Protein AF-A0A434VIY5-F1 (afdb_monomer_lite)

Radius of gyration: 30.58 Å; chains: 1; bounding box: 56×33×80 Å

Foldseek 3Di:
DQPLVVLVVLLVVLVVLLVVLVPDPDHDPVSVVVNVVSVVSNVVSVVVSVVSVVVVVVVVVVVVVVVVVVVVVVLLVLLCPADVVQLVCCVPPVHDDDDSNVVNQVVVCVVPVDDGGDRDPSSVVVVVVVVPD

pLDDT: mean 88.21, std 10.59, range [43.69, 97.0]

Sequence (133 aa):
MLESVKIQRRQSEIRQSLAELVGKEKPTAEETRAMEGMDAEYRSNEVRYRASLIAEDAERREAGADLETRSDREYAELVDKFELRQVALYLDEGAKIEGPTAEVIAEMRSKNGYRGVPIPYAALALEQRAGET

Secondary structure (DSSP, 8-state):
--HHHHHHHHHHHHHHHHHHHHT-SS--HHHHHHHHHHHHHHHHHHHHHHHHHHHHHHHHHHHHHHHHHHHHHHHHHHHHT--HHHHHHHHHH-PPP-HHHHHHHHHHHHHH--SS----HHHHHHHHHHT--

Structure (mmCIF, N/CA/C/O backbone):
data_AF-A0A434VIY5-F1
#
_entry.id   AF-A0A434VIY5-F1
#
loop_
_atom_site.group_PDB
_atom_site.id
_atom_site.type_symbol
_atom_site.label_atom_id
_atom_site.label_alt_id
_atom_site.label_comp_id
_atom_site.label_asym_id
_atom_site.label_entity_id
_atom_site.label_seq_id
_atom_site.pdbx_PDB_ins_code
_atom_site.Cartn_x
_atom_site.Cartn_y
_atom_site.Cartn_z
_atom_site.occupancy
_atom_site.B_iso_or_equiv
_atom_site.auth_seq_id
_atom_site.auth_comp_id
_atom_site.auth_asym_id
_atom_site.auth_atom_id
_atom_site.pdbx_PDB_model_num
ATOM 1 N N . MET A 1 1 ? 2.583 2.707 11.788 1.00 73.06 1 MET A N 1
ATOM 2 C CA . MET A 1 1 ? 1.399 1.835 11.969 1.00 73.06 1 MET A CA 1
ATOM 3 C C . MET A 1 1 ? 0.208 2.571 11.382 1.00 73.06 1 MET A C 1
ATOM 5 O O . MET A 1 1 ? 0.041 3.727 11.761 1.00 73.06 1 MET A O 1
ATOM 9 N N . LEU A 1 2 ? -0.529 1.946 10.455 1.00 91.00 2 LEU A N 1
ATOM 10 C CA . LEU A 1 2 ? -1.715 2.523 9.800 1.00 91.00 2 LEU A CA 1
ATOM 11 C C . LEU A 1 2 ? -2.769 2.941 10.833 1.00 91.00 2 LEU A C 1
ATOM 13 O O . LEU A 1 2 ? -2.858 2.338 11.908 1.00 91.00 2 LEU A O 1
ATOM 17 N N . GLU A 1 3 ? -3.545 3.974 10.527 1.00 93.31 3 GLU A N 1
ATOM 18 C CA . GLU A 1 3 ? -4.542 4.508 11.453 1.00 93.31 3 GLU A CA 1
ATOM 19 C C . GLU A 1 3 ? -5.710 3.528 11.607 1.00 93.31 3 GLU A C 1
ATOM 21 O O . GLU A 1 3 ? -6.154 3.260 12.724 1.00 93.31 3 GLU A O 1
ATOM 26 N N . SER A 1 4 ? -6.114 2.881 10.511 1.00 93.69 4 SER A N 1
ATOM 27 C CA . SER A 1 4 ? -7.050 1.751 10.506 1.00 93.69 4 SER A CA 1
ATOM 28 C C . SER A 1 4 ? -6.632 0.640 11.479 1.00 93.69 4 SER A C 1
ATOM 30 O O . SER A 1 4 ? -7.454 0.148 12.253 1.00 93.69 4 SER A O 1
ATOM 32 N N . VAL A 1 5 ? -5.340 0.303 11.525 1.00 95.81 5 VAL A N 1
ATOM 33 C CA . VAL A 1 5 ? -4.786 -0.736 12.409 1.00 95.81 5 VAL A CA 1
ATOM 34 C C . VAL A 1 5 ? -4.799 -0.303 13.876 1.00 95.81 5 VAL A C 1
ATOM 36 O O . VAL A 1 5 ? -5.139 -1.103 14.749 1.00 95.81 5 VAL A O 1
ATOM 39 N N . LYS A 1 6 ? -4.476 0.962 14.176 1.00 95.62 6 LYS A N 1
ATOM 40 C CA . LYS A 1 6 ? -4.571 1.485 15.552 1.00 95.62 6 LYS A CA 1
ATOM 41 C C . LYS A 1 6 ? -6.013 1.448 16.059 1.00 95.62 6 LYS A C 1
ATOM 43 O O . LYS A 1 6 ? -6.255 1.002 17.181 1.00 95.62 6 LYS A O 1
ATOM 48 N N . ILE A 1 7 ? -6.963 1.870 15.223 1.00 95.56 7 ILE A N 1
ATOM 49 C CA . ILE A 1 7 ? -8.390 1.868 15.563 1.00 95.56 7 ILE A CA 1
ATOM 50 C C . ILE A 1 7 ? -8.889 0.432 15.760 1.00 95.56 7 ILE A C 1
ATOM 52 O O . ILE A 1 7 ? -9.554 0.147 16.754 1.00 95.56 7 ILE A O 1
ATOM 56 N N . GLN A 1 8 ? -8.514 -0.496 14.876 1.00 95.69 8 GLN A N 1
ATOM 57 C CA . GLN A 1 8 ? -8.874 -1.910 14.997 1.00 95.69 8 GLN A CA 1
ATOM 58 C C . GLN A 1 8 ? -8.339 -2.536 16.294 1.00 95.69 8 GLN A C 1
ATOM 60 O O . GLN A 1 8 ? -9.045 -3.300 16.964 1.00 95.69 8 GLN A O 1
ATOM 65 N N . ARG A 1 9 ? -7.107 -2.193 16.685 1.00 96.44 9 ARG A N 1
ATOM 66 C CA . ARG A 1 9 ? -6.540 -2.622 17.966 1.00 96.44 9 ARG A CA 1
ATOM 67 C C . ARG A 1 9 ? -7.372 -2.099 19.136 1.00 96.44 9 ARG A C 1
ATOM 69 O O . ARG A 1 9 ? -7.792 -2.896 19.971 1.00 96.44 9 ARG A O 1
ATOM 76 N N . ARG A 1 10 ? -7.693 -0.801 19.154 1.00 96.19 10 ARG A N 1
ATOM 77 C CA . ARG A 1 10 ? -8.526 -0.195 20.205 1.00 96.19 10 ARG A CA 1
ATOM 78 C C . ARG A 1 10 ? -9.920 -0.824 20.282 1.00 96.19 10 ARG A C 1
ATOM 80 O O . ARG A 1 10 ? -10.406 -1.117 21.367 1.00 96.19 10 ARG A O 1
ATOM 87 N N . GLN A 1 11 ? -10.550 -1.096 19.141 1.00 94.19 11 GLN A N 1
ATOM 88 C CA . GLN A 1 11 ? -11.831 -1.806 19.088 1.00 94.19 11 GLN A CA 1
ATOM 89 C C . GLN A 1 11 ? -11.752 -3.228 19.668 1.00 94.19 11 GLN A C 1
ATOM 91 O O . GLN A 1 11 ? -12.730 -3.720 20.230 1.00 94.19 11 GLN A O 1
ATOM 96 N N . SER A 1 12 ? -10.614 -3.907 19.512 1.00 96.31 12 SER A N 1
ATOM 97 C CA . SER A 1 12 ? -10.397 -5.250 20.063 1.00 96.31 12 SER A CA 1
ATOM 98 C C . SER A 1 12 ? -10.222 -5.207 21.581 1.00 96.31 12 SER A C 1
ATOM 100 O O . SER A 1 12 ? -10.836 -6.003 22.286 1.00 96.31 12 SER A O 1
ATOM 102 N N . GLU A 1 13 ? -9.471 -4.224 22.083 1.00 95.94 13 GLU A N 1
ATOM 103 C CA . GLU A 1 13 ? -9.324 -3.957 23.521 1.00 95.94 13 GLU A CA 1
ATOM 104 C C . GLU A 1 13 ? -10.685 -3.656 24.171 1.00 95.94 13 GLU A C 1
ATOM 106 O O . GLU A 1 13 ? -11.033 -4.262 25.181 1.00 95.94 13 GLU A O 1
ATOM 111 N N . ILE A 1 14 ? -11.506 -2.803 23.544 1.00 95.44 14 ILE A N 1
ATOM 112 C CA . ILE A 1 14 ? -12.868 -2.503 24.017 1.00 95.44 14 ILE A CA 1
ATOM 113 C C . ILE A 1 14 ? -13.729 -3.772 24.089 1.00 95.44 14 ILE A C 1
ATOM 115 O O . ILE A 1 14 ? -14.421 -3.990 25.082 1.00 95.44 14 ILE A O 1
ATOM 119 N N . ARG A 1 15 ? -13.682 -4.633 23.062 1.00 94.25 15 ARG A N 1
ATOM 120 C CA . ARG A 1 15 ? -14.442 -5.895 23.057 1.00 94.25 15 ARG A CA 1
ATOM 121 C C . ARG A 1 15 ? -14.019 -6.834 24.181 1.00 94.25 15 ARG A C 1
ATOM 123 O O . ARG A 1 15 ? -14.882 -7.467 24.783 1.00 94.25 15 ARG A O 1
ATOM 130 N N . GLN A 1 16 ? -12.723 -6.904 24.471 1.00 94.69 16 GLN A N 1
ATOM 131 C CA . GLN A 1 16 ? -12.210 -7.699 25.581 1.00 94.69 16 GLN A CA 1
ATOM 132 C C . GLN A 1 16 ? -12.724 -7.168 26.926 1.00 94.69 16 GLN A C 1
ATOM 134 O O . GLN A 1 16 ? -13.286 -7.934 27.704 1.00 94.69 16 GLN A O 1
ATOM 139 N N . SER A 1 17 ? -12.622 -5.857 27.169 1.00 92.75 17 SER A N 1
ATOM 140 C CA . SER A 1 17 ? -13.114 -5.243 28.410 1.00 92.75 17 SER A CA 1
ATOM 141 C C . SER A 1 17 ? -14.633 -5.363 28.576 1.00 92.75 17 SER A C 1
ATOM 143 O O . SER A 1 17 ? -15.115 -5.621 29.677 1.00 92.75 17 SER A O 1
ATOM 145 N N . LEU A 1 18 ? -15.405 -5.235 27.492 1.00 93.19 18 LEU A N 1
ATOM 146 C CA . LEU A 1 18 ? -16.857 -5.438 27.527 1.00 93.19 18 LEU A CA 1
ATOM 147 C C . LEU A 1 18 ? -17.227 -6.885 27.872 1.00 93.19 18 LEU A C 1
ATOM 149 O O . LEU A 1 18 ? -18.143 -7.095 28.664 1.00 93.19 18 LEU A O 1
ATOM 153 N N . ALA A 1 19 ? -16.516 -7.880 27.333 1.00 92.12 19 ALA A N 1
ATOM 154 C CA . ALA A 1 19 ? -16.777 -9.288 27.638 1.00 92.12 19 ALA A CA 1
ATOM 155 C C . ALA A 1 19 ? -16.604 -9.606 29.136 1.00 92.12 19 ALA A C 1
ATOM 157 O O . ALA A 1 19 ? -17.389 -10.369 29.698 1.00 92.12 19 ALA A O 1
ATOM 158 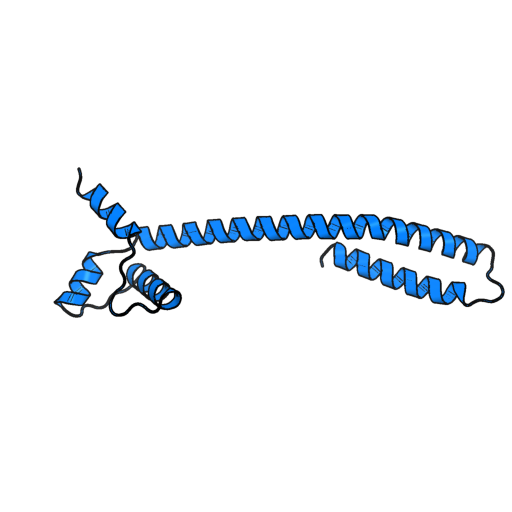N N . GLU A 1 20 ? -15.624 -8.982 29.796 1.00 89.50 20 GLU A N 1
ATOM 159 C CA . GLU A 1 20 ? -15.387 -9.131 31.239 1.00 89.50 20 GLU A CA 1
ATOM 160 C C . GLU A 1 20 ? -16.492 -8.495 32.099 1.00 89.50 20 GLU A C 1
ATOM 162 O O . GLU A 1 20 ? -16.820 -9.004 33.174 1.00 89.50 20 GLU A O 1
ATOM 167 N N . LEU A 1 21 ? -17.073 -7.381 31.643 1.00 89.06 21 LEU A N 1
ATOM 168 C CA . LEU A 1 21 ? -18.100 -6.639 32.382 1.00 89.06 21 LEU A CA 1
ATOM 169 C C . LEU A 1 21 ? -19.505 -7.224 32.182 1.00 89.06 21 LEU A C 1
ATOM 171 O O . LEU A 1 21 ? -20.246 -7.364 33.153 1.00 89.06 21 LEU A O 1
ATOM 175 N N . VAL A 1 22 ? -19.852 -7.615 30.952 1.00 88.81 22 VAL A N 1
ATOM 176 C CA . VAL A 1 22 ? -21.173 -8.171 30.598 1.00 88.81 22 VAL A CA 1
ATOM 177 C C . VAL A 1 22 ? -21.409 -9.545 31.239 1.00 88.81 22 VAL A C 1
ATOM 179 O O . VAL A 1 22 ? -22.550 -9.908 31.511 1.00 88.81 22 VAL A O 1
ATOM 182 N N . GLY A 1 23 ? -20.348 -10.304 31.531 1.00 85.56 23 GLY A N 1
ATOM 183 C CA . GLY A 1 23 ? -20.444 -11.611 32.190 1.00 85.56 23 GLY A CA 1
ATOM 184 C C . GLY A 1 23 ? -20.799 -11.575 33.686 1.00 85.56 23 GLY A C 1
ATOM 185 O O . GLY A 1 23 ? -20.949 -12.635 34.292 1.00 85.56 23 GLY A O 1
ATOM 186 N N . LYS A 1 24 ? -20.912 -10.395 34.311 1.00 89.12 24 LYS A N 1
ATOM 187 C CA . LYS A 1 24 ? -21.205 -10.258 35.748 1.00 89.12 24 LYS A CA 1
ATOM 188 C C . LYS A 1 24 ? -22.712 -10.307 36.016 1.00 89.12 24 LYS A C 1
ATOM 190 O O . LYS A 1 24 ? -23.469 -9.543 35.433 1.00 89.12 24 LYS A O 1
ATOM 195 N N . GLU A 1 25 ? -23.150 -11.132 36.973 1.00 84.38 25 GLU A N 1
ATOM 196 C CA . GLU A 1 25 ? -24.576 -11.236 37.353 1.00 84.38 25 GLU A CA 1
ATOM 197 C C . GLU A 1 25 ? -25.139 -9.963 38.009 1.00 84.38 25 GLU A C 1
ATOM 199 O O . GLU A 1 25 ? -26.334 -9.687 37.915 1.00 84.38 25 GLU A O 1
ATOM 204 N N . LYS A 1 26 ? -24.295 -9.194 38.709 1.00 88.62 26 LYS A N 1
ATOM 205 C CA . LYS A 1 26 ? -24.679 -7.953 39.401 1.00 88.62 26 LYS A CA 1
ATOM 206 C C . LYS A 1 26 ? -23.629 -6.867 39.169 1.00 88.62 26 LYS A C 1
ATOM 208 O O . LYS A 1 26 ? -22.809 -6.626 40.057 1.00 88.62 26 LYS A O 1
ATOM 213 N N . PRO A 1 27 ? -23.614 -6.237 37.984 1.00 88.56 27 PRO A N 1
ATOM 214 C CA . PRO A 1 27 ? -22.719 -5.124 37.722 1.00 88.56 27 PRO A CA 1
ATOM 215 C C . PRO A 1 27 ? -23.081 -3.935 38.616 1.00 88.56 27 PRO A C 1
ATOM 217 O O . PRO A 1 27 ? -24.247 -3.655 38.903 1.00 88.56 27 PRO A O 1
ATOM 220 N N . THR A 1 28 ? -22.061 -3.219 39.062 1.00 94.38 28 THR A N 1
ATOM 221 C CA . THR A 1 28 ? -22.203 -1.959 39.789 1.00 94.38 28 THR A CA 1
ATOM 222 C C . THR A 1 28 ? -22.673 -0.836 38.854 1.00 94.38 28 THR A C 1
ATOM 224 O O . THR A 1 28 ? -22.568 -0.907 37.625 1.00 94.38 28 THR A O 1
ATOM 227 N N . ALA A 1 29 ? -23.169 0.261 39.434 1.00 91.81 29 ALA A N 1
ATOM 228 C CA . ALA A 1 29 ? -23.579 1.441 38.668 1.00 91.81 29 ALA A CA 1
ATOM 229 C C . ALA A 1 29 ? -22.409 2.123 37.928 1.00 91.81 29 ALA A C 1
ATOM 231 O O . ALA A 1 29 ? -22.626 2.876 36.980 1.00 91.81 29 ALA A O 1
ATOM 232 N N . GLU A 1 30 ? -21.172 1.916 38.380 1.00 92.44 30 GLU A N 1
ATOM 233 C CA . GLU A 1 30 ? -1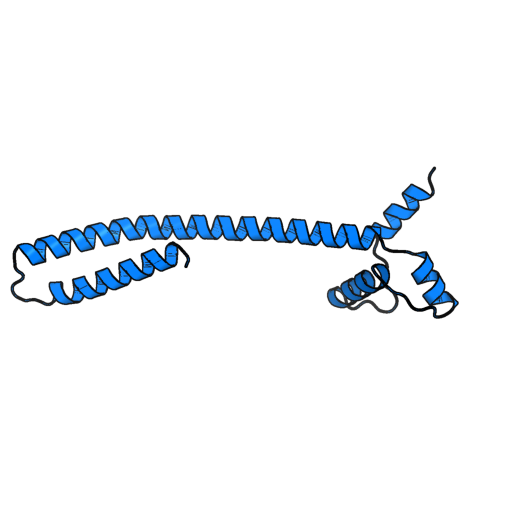9.969 2.414 37.710 1.00 92.44 30 GLU A CA 1
ATOM 234 C C . GLU A 1 30 ? -19.595 1.533 36.514 1.00 92.44 30 GLU A C 1
ATOM 236 O O . GLU A 1 30 ? -19.376 2.048 35.422 1.00 92.44 30 GLU A O 1
ATOM 241 N N . GLU A 1 31 ? -19.645 0.210 36.677 1.00 91.56 31 GLU A N 1
ATOM 242 C CA . GLU A 1 31 ? -19.422 -0.747 35.586 1.00 91.56 31 GLU A CA 1
ATOM 243 C C . GLU A 1 31 ? -20.472 -0.610 34.480 1.00 91.56 31 GLU A C 1
ATOM 245 O O . GLU A 1 31 ? -20.139 -0.685 33.302 1.00 91.56 31 GLU A O 1
ATOM 250 N N . THR A 1 32 ? -21.726 -0.325 34.840 1.00 91.12 32 THR A N 1
ATOM 251 C CA . THR A 1 32 ? -22.790 -0.057 33.858 1.00 91.12 32 THR A CA 1
ATOM 252 C C . THR A 1 32 ? -22.492 1.192 33.026 1.00 91.12 32 THR A C 1
ATOM 254 O O . THR A 1 32 ? -22.579 1.154 31.800 1.00 91.12 32 THR A O 1
ATOM 257 N N . ARG A 1 33 ? -22.034 2.276 33.666 1.00 93.25 33 ARG A N 1
ATOM 258 C CA . ARG A 1 33 ? -21.597 3.494 32.962 1.00 93.25 33 ARG A CA 1
ATOM 259 C C . ARG A 1 33 ? -20.361 3.254 32.095 1.00 93.25 33 ARG A C 1
ATOM 261 O O . ARG A 1 33 ? -20.263 3.804 31.001 1.00 93.25 33 ARG A O 1
ATOM 268 N N . ALA A 1 34 ? -19.426 2.428 32.561 1.00 92.19 34 ALA A N 1
ATOM 269 C CA . ALA A 1 34 ? -18.255 2.046 31.781 1.00 92.19 34 ALA A CA 1
ATOM 270 C C . ALA A 1 34 ? -18.647 1.253 30.522 1.00 92.19 34 ALA A C 1
ATOM 272 O O . ALA A 1 34 ? -18.109 1.530 29.453 1.00 92.19 34 ALA A O 1
ATOM 273 N N . MET A 1 35 ? -19.620 0.337 30.618 1.00 92.75 35 MET A N 1
ATOM 274 C CA . MET A 1 35 ? -20.152 -0.397 29.462 1.00 92.75 35 MET A CA 1
ATOM 275 C C . MET A 1 35 ? -20.781 0.541 28.422 1.00 92.75 35 MET A C 1
ATOM 277 O O . MET A 1 35 ? -20.477 0.422 27.237 1.00 92.75 35 MET A O 1
ATOM 281 N N . GLU A 1 36 ? -21.590 1.513 28.850 1.00 93.44 36 GLU A N 1
ATOM 282 C CA . GLU A 1 36 ? -22.176 2.519 27.949 1.00 93.44 36 GLU A CA 1
ATOM 283 C C . GLU A 1 36 ? -21.104 3.382 27.266 1.00 93.44 36 GLU A C 1
ATOM 285 O O . GLU A 1 36 ? -21.174 3.632 26.060 1.00 93.44 36 GLU A O 1
ATOM 290 N N . GLY A 1 37 ? -20.083 3.807 28.019 1.00 95.38 37 GLY A N 1
ATOM 291 C CA . GLY A 1 37 ? -18.960 4.578 27.483 1.00 95.38 37 GLY A CA 1
ATOM 292 C C . GLY A 1 37 ? -18.142 3.790 26.457 1.00 95.38 37 GLY A C 1
ATOM 293 O O . GLY A 1 37 ? -17.826 4.311 25.387 1.00 95.38 37 GLY A O 1
ATOM 294 N N . MET A 1 38 ? -17.847 2.523 26.752 1.00 95.44 38 MET A N 1
ATOM 295 C C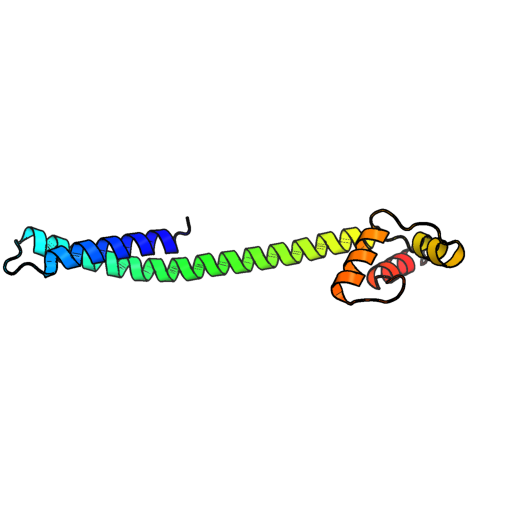A . MET A 1 38 ? -17.127 1.620 25.851 1.00 95.44 38 MET A CA 1
ATOM 296 C C . MET A 1 38 ? -17.921 1.321 24.572 1.00 95.44 38 MET A C 1
ATOM 298 O O . MET A 1 38 ? -17.341 1.327 23.486 1.00 95.44 38 MET A O 1
ATOM 302 N N . ASP A 1 39 ? -19.238 1.117 24.663 1.00 94.69 39 ASP A N 1
ATOM 303 C CA . ASP A 1 39 ? -20.102 0.932 23.490 1.00 94.69 39 ASP A CA 1
ATOM 304 C C . ASP A 1 39 ? -20.150 2.189 22.603 1.00 94.69 39 ASP A C 1
ATOM 306 O O . ASP A 1 39 ? -20.016 2.113 21.377 1.00 94.69 39 ASP A O 1
ATOM 310 N N . ALA A 1 40 ? -20.286 3.368 23.216 1.00 96.00 40 ALA A N 1
ATOM 311 C CA . ALA A 1 40 ? -20.265 4.635 22.491 1.00 96.00 40 ALA A CA 1
ATOM 312 C C . ALA A 1 40 ? -18.917 4.863 21.786 1.00 96.00 40 ALA A C 1
ATOM 314 O O . ALA A 1 40 ? -18.882 5.266 20.617 1.00 96.00 40 ALA A O 1
ATOM 315 N N . GLU A 1 41 ? -17.805 4.563 22.465 1.00 95.31 41 GLU A N 1
ATOM 316 C CA . GLU A 1 41 ? -16.466 4.638 21.881 1.00 95.31 41 GLU A CA 1
ATOM 317 C C . GLU A 1 41 ? -16.317 3.659 20.707 1.00 95.31 41 GLU A C 1
ATOM 319 O O . GLU A 1 41 ? -15.842 4.050 19.639 1.00 95.31 41 GLU A O 1
ATOM 324 N N . TYR A 1 42 ? -16.777 2.413 20.857 1.00 95.50 42 TYR A N 1
ATOM 325 C CA . TYR A 1 42 ? -16.732 1.405 19.797 1.00 95.50 42 TYR A CA 1
ATOM 326 C C . TYR A 1 42 ? -17.472 1.864 18.534 1.00 95.50 42 TYR A C 1
ATOM 328 O O . TYR A 1 42 ? -16.918 1.800 17.432 1.00 95.50 42 TYR A O 1
ATOM 336 N N . ARG A 1 43 ? -18.695 2.391 18.687 1.00 94.69 43 ARG A N 1
ATOM 337 C CA . ARG A 1 43 ? -19.497 2.912 17.567 1.00 94.69 43 ARG A CA 1
ATOM 338 C C . ARG A 1 43 ? -18.832 4.099 16.874 1.00 94.69 43 ARG A C 1
ATOM 340 O O . ARG A 1 43 ? -18.816 4.160 15.647 1.00 94.69 43 ARG A O 1
ATOM 347 N N . SER A 1 44 ? -18.246 5.018 17.641 1.00 95.94 44 SER A N 1
ATOM 348 C CA . SER A 1 44 ? -17.474 6.141 17.092 1.00 95.94 44 SER A CA 1
ATOM 349 C C . SER A 1 44 ? -16.250 5.654 16.308 1.00 95.94 44 SER A C 1
ATOM 351 O O . SER A 1 44 ? -15.990 6.099 15.186 1.00 95.94 44 SER A O 1
ATOM 353 N N . ASN A 1 45 ? -15.534 4.675 16.862 1.00 95.38 45 ASN A N 1
ATOM 354 C CA . ASN A 1 45 ? -14.369 4.072 16.230 1.00 95.38 45 ASN A CA 1
ATOM 355 C C . ASN A 1 45 ? -14.723 3.340 14.932 1.00 95.38 45 ASN A C 1
ATOM 357 O O . ASN A 1 45 ? -13.923 3.368 14.009 1.00 95.38 45 ASN A O 1
ATOM 361 N N . GLU A 1 46 ? -15.912 2.751 14.808 1.00 95.25 46 GLU A N 1
ATOM 362 C CA . GLU A 1 46 ? -16.352 2.104 13.563 1.00 95.25 46 GLU A CA 1
ATOM 363 C C . GLU A 1 46 ? -16.493 3.098 12.402 1.00 95.25 46 GLU A C 1
ATOM 365 O O . GLU A 1 46 ? -16.051 2.830 11.283 1.00 95.25 46 GLU A O 1
ATOM 370 N N . VAL A 1 47 ? -17.045 4.285 12.666 1.00 96.19 47 VAL A N 1
ATOM 371 C CA . VAL A 1 47 ? -17.129 5.355 11.660 1.00 96.19 47 VAL A CA 1
ATOM 372 C C . VAL A 1 47 ? -15.727 5.813 11.256 1.00 96.19 47 VAL A C 1
ATOM 374 O O . VAL A 1 47 ? -15.429 5.938 10.067 1.00 96.19 47 VAL A O 1
ATOM 377 N N . ARG A 1 48 ? -14.843 6.010 12.241 1.00 95.12 48 ARG A N 1
ATOM 378 C CA . ARG A 1 48 ? -13.451 6.424 12.005 1.00 95.12 48 ARG A CA 1
ATOM 379 C C . ARG A 1 48 ? -12.639 5.362 11.271 1.00 95.12 48 ARG A C 1
ATOM 381 O O . ARG A 1 48 ? -11.849 5.717 10.409 1.00 95.12 48 ARG A O 1
ATOM 388 N N . TYR A 1 49 ? -12.859 4.085 11.573 1.00 97.00 49 TYR A N 1
ATOM 389 C CA . TYR A 1 49 ? -12.199 2.959 10.919 1.00 97.00 49 TYR A CA 1
ATOM 390 C C . TYR A 1 49 ? -12.545 2.901 9.431 1.00 97.00 49 TYR A C 1
ATOM 392 O O . TYR A 1 49 ? -11.669 2.765 8.584 1.00 97.00 49 TYR A O 1
ATOM 400 N N . ARG A 1 50 ? -13.824 3.073 9.081 1.00 96.06 50 ARG A N 1
ATOM 401 C CA . ARG A 1 50 ? -14.239 3.119 7.670 1.00 96.06 50 ARG A CA 1
ATOM 402 C C . ARG A 1 50 ? -13.652 4.326 6.950 1.00 96.06 50 ARG A C 1
ATOM 404 O O . ARG A 1 50 ? -13.183 4.192 5.825 1.00 96.06 50 ARG A O 1
ATOM 411 N N . ALA A 1 51 ? -13.655 5.487 7.603 1.00 96.25 51 ALA A N 1
ATOM 412 C CA . ALA A 1 51 ? -13.046 6.689 7.049 1.00 96.25 51 ALA A CA 1
ATOM 413 C C . ALA A 1 51 ? -11.535 6.511 6.821 1.00 96.25 51 ALA A C 1
ATOM 415 O O . ALA A 1 51 ? -11.040 6.887 5.761 1.00 96.25 51 ALA A O 1
ATOM 416 N N . SER A 1 52 ? -10.815 5.894 7.765 1.00 96.12 52 SER A N 1
ATOM 417 C CA . SER A 1 52 ? -9.378 5.658 7.620 1.00 96.12 52 SER A CA 1
ATOM 418 C C . SER A 1 52 ? -9.061 4.646 6.526 1.00 96.12 52 SER A C 1
ATOM 420 O O . SER A 1 52 ? -8.136 4.883 5.764 1.00 96.12 52 SER A O 1
ATOM 422 N N . LEU A 1 53 ? -9.853 3.581 6.362 1.00 95.69 53 LEU A N 1
ATOM 423 C CA . LEU A 1 53 ? -9.679 2.650 5.241 1.00 95.69 53 LEU A CA 1
ATOM 424 C C . LEU A 1 53 ? -9.817 3.340 3.880 1.00 95.69 53 LEU A C 1
ATOM 426 O O . LEU A 1 53 ? -9.044 3.055 2.970 1.00 95.69 53 LEU A O 1
ATOM 430 N N . ILE A 1 54 ? -10.790 4.244 3.736 1.00 95.75 54 ILE A N 1
ATOM 431 C CA . ILE A 1 54 ? -10.993 4.992 2.490 1.00 95.75 54 ILE A CA 1
ATOM 432 C C . ILE A 1 54 ? -9.820 5.942 2.236 1.00 95.75 54 ILE A C 1
ATOM 434 O O . ILE A 1 54 ? -9.313 5.987 1.118 1.00 95.75 54 ILE A O 1
ATOM 438 N N . ALA A 1 55 ? -9.384 6.680 3.260 1.00 95.50 55 ALA A N 1
ATOM 439 C CA . ALA A 1 55 ? -8.257 7.603 3.148 1.00 95.50 55 ALA A CA 1
ATOM 440 C C . ALA A 1 55 ? -6.951 6.868 2.809 1.00 95.50 55 ALA A C 1
ATOM 442 O O . ALA A 1 55 ? -6.274 7.229 1.854 1.00 95.50 55 ALA A O 1
ATOM 443 N N . GLU A 1 56 ? -6.644 5.785 3.524 1.00 95.56 56 GLU A N 1
ATOM 444 C CA . GLU A 1 56 ? -5.445 4.974 3.287 1.00 95.56 56 GLU A CA 1
ATOM 445 C C . GLU A 1 56 ? -5.449 4.333 1.893 1.00 95.56 56 GLU A C 1
ATOM 447 O O . GLU A 1 56 ? -4.399 4.189 1.267 1.00 95.56 56 GLU A O 1
ATOM 452 N N . ASP A 1 57 ? -6.617 3.931 1.388 1.00 95.31 57 ASP A N 1
ATOM 453 C CA . ASP A 1 57 ? -6.718 3.392 0.036 1.00 95.31 57 ASP A CA 1
ATOM 454 C C . ASP A 1 57 ? -6.559 4.476 -1.036 1.00 95.31 57 ASP A C 1
ATOM 456 O O . ASP A 1 57 ? -5.894 4.240 -2.044 1.00 95.31 57 ASP A O 1
ATOM 460 N N . ALA A 1 58 ? -7.101 5.676 -0.809 1.00 93.94 58 ALA A N 1
ATOM 461 C CA . ALA A 1 58 ? -6.871 6.823 -1.683 1.00 93.94 58 ALA A CA 1
ATOM 462 C C . ALA A 1 58 ? -5.376 7.180 -1.750 1.00 93.94 58 ALA A C 1
ATOM 464 O O . ALA A 1 58 ? -4.829 7.258 -2.848 1.00 93.94 58 ALA A O 1
ATOM 465 N N . GLU A 1 59 ? -4.703 7.278 -0.599 1.00 93.38 59 GLU A N 1
ATOM 466 C CA . GLU A 1 59 ? -3.258 7.530 -0.516 1.00 93.38 59 GLU A CA 1
ATOM 467 C C . GLU A 1 59 ? -2.446 6.439 -1.224 1.00 93.38 59 GLU A C 1
ATOM 469 O O . GLU A 1 59 ? -1.498 6.734 -1.949 1.00 93.38 59 GLU A O 1
ATOM 474 N N . ARG A 1 60 ? -2.824 5.161 -1.069 1.00 94.06 60 ARG A N 1
ATOM 475 C CA . ARG A 1 60 ? -2.144 4.055 -1.759 1.00 94.06 60 ARG A CA 1
ATOM 476 C C . ARG A 1 60 ? -2.281 4.163 -3.275 1.00 94.06 60 ARG A C 1
ATOM 478 O O . ARG A 1 60 ? -1.315 3.892 -3.985 1.00 94.06 60 ARG A O 1
ATOM 485 N N . ARG A 1 61 ? -3.469 4.511 -3.777 1.00 91.19 61 ARG A N 1
ATOM 486 C CA . ARG A 1 61 ? -3.699 4.673 -5.220 1.00 91.19 61 ARG A CA 1
ATOM 487 C C . ARG A 1 61 ? -2.938 5.867 -5.778 1.00 91.19 61 ARG A C 1
ATOM 489 O O . ARG A 1 61 ? -2.326 5.728 -6.829 1.00 91.19 61 ARG A O 1
ATOM 496 N N . GLU A 1 62 ? -2.952 6.998 -5.078 1.00 91.75 62 GLU A N 1
ATOM 497 C CA . GLU A 1 62 ? -2.202 8.199 -5.462 1.00 91.75 62 GLU A CA 1
ATOM 498 C C . GLU A 1 62 ? -0.698 7.914 -5.498 1.00 91.75 62 GLU A C 1
ATOM 500 O O . GLU A 1 62 ? -0.058 8.122 -6.525 1.00 91.75 62 GLU A O 1
ATOM 505 N N . ALA A 1 63 ? -0.159 7.295 -4.445 1.00 89.56 63 ALA A N 1
ATOM 506 C CA . ALA A 1 63 ? 1.235 6.866 -4.419 1.00 89.56 63 ALA A CA 1
ATOM 507 C C . ALA A 1 63 ? 1.563 5.875 -5.551 1.00 89.56 63 ALA A C 1
ATOM 509 O O . ALA A 1 63 ? 2.649 5.929 -6.122 1.00 89.56 63 ALA A O 1
ATOM 510 N N . GLY A 1 64 ? 0.634 4.977 -5.897 1.00 90.88 64 GLY A N 1
ATOM 511 C CA . GLY A 1 64 ? 0.777 4.065 -7.032 1.00 90.88 64 GLY A CA 1
ATOM 512 C C . GLY A 1 64 ? 0.863 4.798 -8.374 1.00 90.88 64 GLY A C 1
ATOM 513 O O . GLY A 1 64 ? 1.778 4.530 -9.149 1.00 90.88 64 GLY A O 1
ATOM 514 N N . ALA A 1 65 ? -0.038 5.751 -8.618 1.00 88.25 65 ALA A N 1
ATOM 515 C CA . ALA A 1 65 ? -0.053 6.559 -9.837 1.00 88.25 65 ALA A CA 1
ATOM 516 C C . ALA A 1 65 ? 1.204 7.439 -9.963 1.00 88.25 65 ALA A C 1
ATOM 518 O O . ALA A 1 65 ? 1.784 7.561 -11.045 1.00 88.25 65 ALA A O 1
ATOM 519 N N . ASP A 1 66 ? 1.674 8.006 -8.852 1.00 86.50 66 ASP A N 1
ATOM 520 C CA . ASP A 1 66 ? 2.915 8.776 -8.814 1.00 86.50 66 ASP A CA 1
ATOM 521 C C . ASP A 1 66 ? 4.135 7.905 -9.123 1.00 86.50 66 ASP A C 1
ATOM 523 O O . ASP A 1 66 ? 5.020 8.320 -9.874 1.00 86.50 66 ASP A O 1
ATOM 527 N N . LEU A 1 67 ? 4.190 6.687 -8.575 1.00 87.19 67 LEU A N 1
ATOM 528 C CA . LEU A 1 67 ? 5.262 5.731 -8.859 1.00 87.19 67 LEU A CA 1
ATOM 529 C C . LEU A 1 67 ? 5.249 5.267 -10.317 1.00 87.19 67 LEU A C 1
ATOM 531 O O . LEU A 1 67 ? 6.318 5.177 -10.919 1.00 87.19 67 LEU A O 1
ATOM 535 N N . GLU A 1 68 ? 4.076 5.013 -10.896 1.00 82.56 68 GLU A N 1
ATOM 536 C CA . GLU A 1 68 ? 3.929 4.673 -12.317 1.00 82.56 68 GLU A CA 1
ATOM 537 C C . GLU A 1 68 ? 4.433 5.825 -13.196 1.00 82.56 68 GLU A C 1
ATOM 539 O O . GLU A 1 68 ? 5.344 5.642 -14.000 1.00 82.56 68 GLU A O 1
ATOM 544 N N . THR A 1 69 ? 3.979 7.052 -12.928 1.00 85.94 69 THR A N 1
ATOM 545 C CA . THR A 1 69 ? 4.406 8.248 -13.674 1.00 85.94 69 THR A CA 1
ATOM 546 C C . THR A 1 69 ? 5.904 8.535 -13.521 1.00 85.94 69 THR A C 1
ATOM 548 O O . THR A 1 69 ? 6.536 9.108 -14.412 1.00 85.94 69 THR A O 1
ATOM 551 N N . ARG A 1 70 ? 6.496 8.213 -12.366 1.00 85.00 70 ARG A N 1
ATOM 552 C CA . ARG A 1 70 ? 7.947 8.307 -12.160 1.00 85.00 70 ARG A CA 1
ATOM 553 C C . ARG A 1 70 ? 8.696 7.234 -12.940 1.00 85.00 70 ARG A C 1
ATOM 555 O O . ARG A 1 70 ? 9.672 7.570 -13.596 1.00 85.00 70 ARG A O 1
ATOM 562 N N . SER A 1 71 ? 8.216 5.995 -12.904 1.00 84.62 71 SER A N 1
ATOM 563 C CA . SER A 1 71 ? 8.812 4.877 -13.643 1.00 84.62 71 SER A CA 1
ATOM 564 C C . SER A 1 71 ? 8.792 5.144 -15.150 1.00 84.62 71 SER A C 1
ATOM 566 O O . SER A 1 71 ? 9.799 4.942 -15.823 1.00 84.62 71 SER A O 1
ATOM 568 N N . ASP A 1 72 ? 7.689 5.688 -15.672 1.00 85.31 72 ASP A N 1
ATOM 569 C CA . ASP A 1 72 ? 7.570 6.074 -17.081 1.00 85.31 72 ASP A CA 1
ATOM 570 C C . ASP A 1 72 ? 8.554 7.186 -17.466 1.00 85.31 72 ASP A C 1
ATOM 572 O O . ASP A 1 72 ? 9.161 7.135 -18.537 1.00 85.31 72 ASP A O 1
ATOM 576 N N . ARG A 1 73 ? 8.752 8.180 -16.588 1.00 87.19 73 ARG A N 1
ATOM 577 C CA . ARG A 1 73 ? 9.744 9.249 -16.790 1.00 87.19 73 ARG A CA 1
ATOM 578 C C . ARG A 1 73 ? 11.173 8.713 -16.775 1.00 87.19 73 ARG A C 1
ATOM 580 O O . ARG A 1 73 ? 11.943 9.049 -17.666 1.00 87.19 73 ARG A O 1
ATOM 587 N N . GLU A 1 74 ? 11.509 7.860 -15.811 1.00 87.81 74 GLU A N 1
ATOM 588 C CA . GLU A 1 74 ? 12.831 7.230 -15.708 1.00 87.81 74 GLU A CA 1
ATOM 589 C C . GLU A 1 74 ? 13.130 6.363 -16.945 1.00 87.81 74 GLU A C 1
ATOM 591 O O . GLU A 1 74 ? 14.224 6.438 -17.507 1.00 87.81 74 GLU A O 1
ATOM 596 N N . TYR A 1 75 ? 12.139 5.610 -17.435 1.00 87.19 75 TYR A N 1
ATOM 597 C CA . TYR A 1 75 ? 12.269 4.843 -18.674 1.00 87.19 75 TYR A CA 1
ATOM 598 C C . TYR A 1 75 ? 12.439 5.749 -19.902 1.00 87.19 75 TYR A C 1
ATOM 600 O O . TYR A 1 75 ? 13.294 5.482 -20.746 1.00 87.19 75 TYR A O 1
ATOM 608 N N . ALA A 1 76 ? 11.671 6.838 -20.000 1.00 86.81 76 ALA A N 1
ATOM 609 C CA . ALA A 1 76 ? 11.815 7.808 -21.084 1.00 86.81 76 ALA A CA 1
ATOM 610 C C . ALA A 1 76 ? 13.218 8.442 -21.102 1.00 86.81 76 ALA A C 1
ATOM 612 O O . ALA A 1 76 ? 13.852 8.475 -22.150 1.00 86.81 76 ALA A O 1
ATOM 613 N N . GLU A 1 77 ? 13.753 8.848 -19.947 1.00 88.31 77 GLU A N 1
ATOM 614 C CA . GLU A 1 77 ? 15.116 9.391 -19.833 1.00 88.31 77 GLU A CA 1
ATOM 615 C C . GLU A 1 77 ? 16.207 8.380 -20.224 1.00 88.31 77 GLU A C 1
ATOM 617 O O . GLU A 1 77 ? 17.277 8.765 -20.706 1.00 88.31 77 GLU A O 1
ATOM 622 N N . LEU A 1 78 ? 15.963 7.087 -19.998 1.00 89.50 78 LEU A N 1
ATOM 623 C CA . LEU A 1 78 ? 16.871 6.020 -20.408 1.00 89.50 78 LEU A CA 1
ATOM 624 C C . LEU A 1 78 ? 16.821 5.803 -21.928 1.00 89.50 78 LEU A C 1
ATOM 626 O O . LEU A 1 78 ? 17.864 5.657 -22.567 1.00 89.50 78 LEU A O 1
ATOM 630 N N . VAL A 1 79 ? 15.618 5.831 -22.508 1.00 89.44 79 VAL A N 1
ATOM 631 C CA . VAL A 1 79 ? 15.398 5.737 -23.958 1.00 89.44 79 VAL A CA 1
ATOM 632 C C . VAL A 1 79 ? 15.952 6.958 -24.698 1.00 89.44 79 VAL A C 1
ATOM 634 O O . VAL A 1 79 ? 16.507 6.789 -25.779 1.00 89.44 79 VAL A O 1
ATOM 637 N N . ASP A 1 80 ? 15.896 8.156 -24.116 1.00 88.38 80 ASP A N 1
ATOM 638 C CA . ASP A 1 80 ? 16.499 9.373 -24.686 1.00 88.38 80 ASP A CA 1
ATOM 639 C C . ASP A 1 80 ? 18.025 9.256 -24.853 1.00 88.38 80 ASP A C 1
ATOM 641 O O . ASP A 1 80 ? 18.615 9.895 -25.723 1.00 88.38 80 ASP A O 1
ATOM 645 N N . LYS A 1 81 ? 18.678 8.424 -24.033 1.00 89.69 81 LYS A N 1
ATOM 646 C CA . LYS A 1 81 ? 20.124 8.146 -24.094 1.00 89.69 81 LYS A CA 1
ATOM 647 C C . LYS A 1 81 ? 20.459 6.918 -24.943 1.00 89.69 81 LYS A C 1
ATOM 649 O O . LYS A 1 81 ? 21.600 6.458 -24.928 1.00 89.69 81 LYS A O 1
ATOM 654 N N . PHE A 1 82 ? 19.476 6.348 -25.635 1.00 91.94 82 PHE A N 1
ATOM 655 C CA . PHE A 1 82 ? 19.670 5.187 -26.490 1.00 91.94 82 PHE A CA 1
ATOM 656 C C . PHE A 1 82 ? 20.411 5.578 -27.773 1.00 91.94 82 PHE A C 1
ATOM 658 O O . PHE A 1 82 ? 19.971 6.453 -28.511 1.00 91.94 82 PHE A O 1
ATOM 665 N N . GLU A 1 83 ? 21.505 4.884 -28.080 1.00 89.56 83 GLU A N 1
ATOM 666 C CA . GLU A 1 83 ? 22.336 5.187 -29.249 1.00 89.56 83 GLU A CA 1
ATOM 667 C C . GLU A 1 83 ? 22.173 4.120 -30.346 1.00 89.56 83 GLU A C 1
ATOM 669 O O . GLU A 1 83 ? 22.716 3.015 -30.230 1.00 89.56 83 GLU A O 1
ATOM 674 N N . LEU A 1 84 ? 21.503 4.445 -31.466 1.00 88.38 84 LEU A N 1
ATOM 675 C CA . LEU A 1 84 ? 21.352 3.500 -32.592 1.00 88.38 84 LEU A CA 1
ATOM 676 C C . LEU A 1 84 ? 22.694 3.091 -33.200 1.00 88.38 84 LEU A C 1
ATOM 678 O O . LEU A 1 84 ? 22.850 1.961 -33.667 1.00 88.38 84 LEU A O 1
ATOM 682 N N . ARG A 1 85 ? 23.689 3.980 -33.151 1.00 89.06 85 ARG A N 1
ATOM 683 C CA . ARG A 1 85 ? 25.043 3.689 -33.629 1.00 89.06 85 ARG A CA 1
ATOM 684 C C . ARG A 1 85 ? 25.661 2.483 -32.923 1.00 89.06 85 ARG A C 1
ATOM 686 O O . ARG A 1 85 ? 26.326 1.690 -33.583 1.00 89.06 85 ARG A O 1
ATOM 693 N N . GLN A 1 86 ? 25.443 2.315 -31.616 1.00 90.75 86 GLN A N 1
ATOM 694 C CA . GLN A 1 86 ? 25.963 1.145 -30.900 1.00 90.75 86 GLN A CA 1
ATOM 695 C C . GLN A 1 86 ? 25.315 -0.149 -31.397 1.00 90.75 86 GLN A C 1
ATOM 697 O O . GLN A 1 86 ? 25.990 -1.169 -31.516 1.00 90.75 86 GLN A O 1
ATOM 702 N N . VAL A 1 87 ? 24.023 -0.106 -31.734 1.00 90.12 87 VAL A N 1
ATOM 703 C CA . VAL A 1 87 ? 23.316 -1.257 -32.308 1.00 90.12 87 VAL A CA 1
ATOM 704 C C . VAL A 1 87 ? 23.859 -1.594 -33.694 1.00 90.12 87 VAL A C 1
ATOM 706 O O . VAL A 1 87 ? 24.112 -2.763 -33.969 1.00 90.12 87 VAL A O 1
ATOM 709 N N . ALA A 1 88 ? 24.090 -0.588 -34.542 1.00 90.62 88 ALA A N 1
ATOM 710 C CA . ALA A 1 88 ? 24.699 -0.789 -35.856 1.00 90.62 88 ALA A CA 1
ATOM 711 C C . ALA A 1 88 ? 26.093 -1.433 -35.738 1.00 90.62 88 ALA A C 1
ATOM 713 O O . ALA A 1 88 ? 26.340 -2.471 -36.342 1.00 90.62 88 ALA A O 1
ATOM 714 N N . LEU A 1 89 ? 26.962 -0.898 -34.871 1.00 91.38 89 LEU A N 1
ATOM 715 C CA . LEU A 1 89 ? 28.300 -1.455 -34.625 1.00 91.38 89 LEU A CA 1
ATOM 716 C C . LEU A 1 89 ? 28.257 -2.878 -34.044 1.00 91.38 89 LEU A C 1
ATOM 718 O O . LEU A 1 89 ? 29.095 -3.713 -34.382 1.00 91.38 89 LEU A O 1
ATOM 722 N N . TYR A 1 90 ? 27.279 -3.184 -33.188 1.00 92.94 90 TYR A N 1
ATOM 723 C CA . TYR A 1 90 ? 27.073 -4.546 -32.694 1.00 92.94 90 TYR A CA 1
ATOM 724 C C . TYR A 1 90 ? 26.689 -5.513 -33.821 1.00 92.94 90 TYR A C 1
ATOM 726 O O . TYR A 1 90 ? 27.170 -6.645 -33.840 1.00 92.94 90 TYR A O 1
ATOM 734 N N . LEU A 1 91 ? 25.829 -5.090 -34.752 1.00 90.50 91 LEU A N 1
ATOM 735 C CA . LEU A 1 91 ? 25.373 -5.934 -35.859 1.00 90.50 91 LEU A CA 1
ATOM 736 C C . LEU A 1 91 ? 26.447 -6.132 -36.937 1.00 90.50 91 LEU A C 1
ATOM 738 O O . LEU A 1 91 ? 26.552 -7.237 -37.467 1.00 90.50 91 LEU A O 1
ATOM 742 N N . ASP A 1 92 ? 27.240 -5.101 -37.227 1.00 92.56 92 ASP A N 1
ATOM 743 C CA . ASP A 1 92 ? 28.267 -5.144 -38.272 1.00 92.56 92 ASP A CA 1
ATOM 744 C C . ASP A 1 92 ? 29.575 -5.787 -37.785 1.00 92.56 92 ASP A C 1
ATOM 746 O O . ASP A 1 92 ? 30.163 -6.619 -38.476 1.00 92.56 92 ASP A O 1
ATOM 750 N N . GLU A 1 93 ? 30.035 -5.420 -36.586 1.00 94.06 93 GLU A N 1
ATOM 751 C CA . GLU A 1 93 ? 31.385 -5.743 -36.098 1.00 94.06 93 GLU A CA 1
ATOM 752 C C . GLU A 1 93 ? 31.379 -6.625 -34.838 1.00 94.06 93 GLU A C 1
ATOM 754 O O . GLU A 1 93 ? 32.431 -7.076 -34.383 1.00 94.06 93 GLU A O 1
ATOM 759 N N . GLY A 1 94 ? 30.209 -6.882 -34.242 1.00 89.81 94 GLY A N 1
ATOM 760 C CA . GLY A 1 94 ? 30.106 -7.577 -32.956 1.00 89.81 94 GLY A CA 1
ATOM 761 C C . GLY A 1 94 ? 30.568 -6.731 -31.765 1.00 89.81 94 GLY A C 1
ATOM 762 O O . GLY A 1 94 ? 30.857 -7.281 -30.698 1.00 89.81 94 GLY A O 1
ATOM 763 N N . ALA A 1 95 ? 30.662 -5.406 -31.932 1.00 91.69 95 ALA A N 1
ATOM 764 C CA . ALA A 1 95 ? 31.072 -4.480 -30.880 1.00 91.69 95 ALA A CA 1
ATOM 765 C C . ALA A 1 95 ? 30.109 -4.533 -29.684 1.00 91.69 95 ALA A C 1
ATOM 767 O O . ALA A 1 95 ? 28.898 -4.599 -29.858 1.00 91.69 95 ALA A O 1
ATOM 768 N N . LYS A 1 96 ? 30.624 -4.495 -28.452 1.00 91.88 96 LYS A N 1
ATOM 769 C CA . LYS A 1 96 ? 29.800 -4.639 -27.242 1.00 91.88 96 LYS A CA 1
ATOM 770 C C . LYS A 1 96 ? 28.890 -3.419 -27.029 1.00 91.88 96 LYS A C 1
ATOM 772 O O . LYS A 1 96 ? 29.352 -2.288 -27.109 1.00 91.88 96 LYS A O 1
ATOM 777 N N . ILE A 1 97 ? 27.620 -3.670 -26.701 1.00 92.31 97 ILE A N 1
ATOM 778 C CA . ILE A 1 97 ? 26.658 -2.633 -26.298 1.00 92.31 97 ILE A CA 1
ATOM 779 C C . ILE A 1 97 ? 26.784 -2.411 -24.790 1.00 92.31 97 ILE A C 1
ATOM 781 O O . ILE A 1 97 ? 26.762 -3.379 -24.022 1.00 92.31 97 ILE A O 1
ATOM 785 N N . GLU A 1 98 ? 26.905 -1.156 -24.366 1.00 92.00 98 GLU A N 1
ATOM 786 C CA . GLU A 1 98 ? 27.117 -0.786 -22.964 1.00 92.00 98 GLU A CA 1
ATOM 787 C C . GLU A 1 98 ? 26.250 0.415 -22.553 1.00 92.00 98 GLU A C 1
ATOM 789 O O . GLU A 1 98 ? 25.619 1.071 -23.382 1.00 92.00 98 GLU A O 1
ATOM 794 N N . GLY A 1 99 ? 26.203 0.690 -21.247 1.00 92.38 99 GLY A N 1
ATOM 795 C CA . GLY A 1 99 ? 25.500 1.848 -20.696 1.00 92.38 99 GLY A CA 1
ATOM 796 C C . GLY A 1 99 ? 23.977 1.819 -20.917 1.00 92.38 99 GLY A C 1
ATOM 797 O O . GLY A 1 99 ? 23.390 0.733 -20.977 1.00 92.38 99 GLY A O 1
ATOM 798 N N . PRO A 1 100 ? 23.334 2.996 -21.063 1.00 91.81 100 PRO A N 1
ATOM 799 C CA . PRO A 1 100 ? 21.878 3.118 -21.184 1.00 91.81 100 PRO A CA 1
ATOM 800 C C . PRO A 1 100 ? 21.271 2.250 -22.292 1.00 91.81 100 PRO A C 1
ATOM 802 O O . PRO A 1 100 ? 20.252 1.598 -22.084 1.00 91.81 100 PRO A O 1
ATOM 805 N N . THR A 1 101 ? 21.935 2.152 -23.448 1.00 91.75 101 THR A N 1
ATOM 806 C CA . THR A 1 101 ? 21.495 1.318 -24.578 1.00 91.75 101 THR A CA 1
ATOM 807 C C . THR A 1 101 ? 21.369 -0.157 -24.180 1.00 91.75 101 THR A C 1
ATOM 809 O O . THR A 1 101 ? 20.379 -0.813 -24.513 1.00 91.75 101 THR A O 1
ATOM 812 N N . ALA A 1 102 ? 22.341 -0.687 -23.427 1.00 93.75 102 ALA A N 1
ATOM 813 C CA . ALA A 1 102 ? 22.317 -2.070 -22.953 1.00 93.75 102 ALA A CA 1
ATOM 814 C C . ALA A 1 102 ? 21.200 -2.314 -21.927 1.00 93.75 102 ALA A C 1
ATOM 816 O O . ALA A 1 102 ? 20.553 -3.364 -21.966 1.00 93.75 102 ALA A O 1
ATOM 817 N N . GLU A 1 103 ? 20.955 -1.348 -21.039 1.00 92.38 103 GLU A N 1
ATOM 818 C CA . GLU A 1 103 ? 19.894 -1.410 -20.028 1.00 92.38 103 GLU A CA 1
ATOM 819 C C . GLU A 1 103 ? 18.503 -1.437 -20.675 1.00 92.38 103 GLU A C 1
ATOM 821 O O . GLU A 1 103 ? 17.712 -2.337 -20.383 1.00 92.38 103 GLU A O 1
ATOM 826 N N . VAL A 1 104 ? 18.245 -0.556 -21.649 1.00 92.12 104 VAL A N 1
ATOM 827 C CA . VAL A 1 104 ? 16.986 -0.550 -22.417 1.00 92.12 104 VAL A CA 1
ATOM 828 C C . VAL A 1 104 ? 16.765 -1.884 -23.131 1.00 92.12 104 VAL A C 1
ATOM 830 O O . VAL A 1 104 ? 15.667 -2.442 -23.089 1.00 92.12 104 VAL A O 1
ATOM 833 N N . ILE A 1 105 ? 17.803 -2.436 -23.769 1.00 91.69 105 ILE A N 1
ATOM 834 C CA . ILE A 1 105 ? 17.719 -3.737 -24.450 1.00 91.69 105 ILE A CA 1
ATOM 835 C C . ILE A 1 105 ? 17.383 -4.859 -23.464 1.00 91.69 105 ILE A C 1
ATOM 837 O O . ILE A 1 105 ? 16.544 -5.717 -23.766 1.00 91.69 105 ILE A O 1
ATOM 841 N N . ALA A 1 106 ? 18.037 -4.875 -22.301 1.00 91.25 106 ALA A N 1
ATOM 842 C CA . ALA A 1 106 ? 17.793 -5.869 -21.265 1.00 91.25 106 ALA A CA 1
ATOM 843 C C . ALA A 1 106 ? 16.349 -5.789 -20.748 1.00 91.25 106 ALA A C 1
ATOM 845 O O . ALA A 1 106 ? 15.683 -6.820 -20.628 1.00 91.25 106 ALA A O 1
ATOM 846 N N . GLU A 1 107 ? 15.840 -4.578 -20.528 1.00 89.44 107 GLU A N 1
ATOM 847 C CA . GLU A 1 107 ? 14.466 -4.348 -20.087 1.00 89.44 107 GLU A CA 1
ATOM 848 C C . GLU A 1 107 ? 13.432 -4.744 -21.153 1.00 89.44 107 GLU A C 1
ATOM 850 O O . GLU A 1 107 ? 12.439 -5.410 -20.859 1.00 89.44 107 GLU A O 1
ATOM 855 N N . MET A 1 108 ? 13.668 -4.422 -22.426 1.00 90.56 108 MET A N 1
ATOM 856 C CA . MET A 1 108 ? 12.779 -4.860 -23.506 1.00 90.56 108 MET A CA 1
ATOM 857 C C . MET A 1 108 ? 12.738 -6.390 -23.612 1.00 90.56 108 MET A C 1
ATOM 859 O O . MET A 1 108 ? 11.667 -6.974 -23.810 1.00 90.56 108 MET A O 1
ATOM 863 N N . ARG A 1 109 ? 13.887 -7.064 -23.454 1.00 90.69 109 ARG A N 1
ATOM 864 C CA . ARG A 1 109 ? 13.953 -8.533 -23.454 1.00 90.69 109 ARG A CA 1
ATOM 865 C C . ARG A 1 109 ? 13.225 -9.150 -22.264 1.00 90.69 109 ARG A C 1
ATOM 867 O O . ARG A 1 109 ? 12.574 -10.174 -22.459 1.00 90.69 109 ARG A O 1
ATOM 874 N N . SER A 1 110 ? 13.309 -8.556 -21.073 1.00 88.69 110 SER A N 1
ATOM 875 C CA . SER A 1 110 ? 12.606 -9.075 -19.894 1.00 88.69 110 SER A CA 1
ATOM 876 C C . SER A 1 110 ? 11.085 -8.951 -20.030 1.00 88.69 110 SER A C 1
ATOM 878 O O . SER A 1 110 ? 10.372 -9.859 -19.609 1.00 88.69 110 SER A O 1
ATOM 880 N N . LYS A 1 111 ? 10.593 -7.883 -20.677 1.00 85.88 111 LYS A N 1
ATOM 881 C CA . LYS A 1 111 ? 9.156 -7.658 -20.902 1.00 85.88 111 LYS A CA 1
ATOM 882 C C . LYS A 1 111 ? 8.558 -8.587 -21.966 1.00 85.88 111 LYS A C 1
ATOM 884 O O . LYS A 1 111 ? 7.512 -9.173 -21.719 1.00 85.88 111 LYS A O 1
ATOM 889 N N . ASN A 1 112 ? 9.210 -8.742 -23.126 1.00 80.06 112 ASN A N 1
ATOM 890 C CA . ASN A 1 112 ? 8.585 -9.376 -24.304 1.00 80.06 112 ASN A CA 1
ATOM 891 C C . ASN A 1 112 ? 9.428 -10.460 -25.008 1.00 80.06 112 ASN A C 1
ATOM 893 O O . ASN A 1 112 ? 9.074 -10.892 -26.103 1.00 80.06 112 ASN A O 1
ATOM 897 N N . GLY A 1 113 ? 10.530 -10.932 -24.415 1.00 79.50 113 GLY A N 1
ATOM 898 C CA . GLY A 1 113 ? 11.267 -12.098 -24.928 1.00 79.50 113 GLY A CA 1
ATOM 899 C C . GLY A 1 113 ? 11.817 -11.932 -26.352 1.00 79.50 113 GLY A C 1
ATOM 900 O O . GLY A 1 113 ? 11.877 -12.902 -27.109 1.00 79.50 113 GLY A O 1
ATOM 901 N N . TYR A 1 114 ? 12.187 -10.707 -26.743 1.00 86.56 114 TYR A N 1
ATOM 902 C CA . TYR A 1 114 ? 12.665 -10.409 -28.095 1.00 86.56 114 TYR A CA 1
ATOM 903 C C . TYR A 1 114 ? 13.901 -11.231 -28.484 1.00 86.56 114 TYR A C 1
ATOM 905 O O . TYR A 1 114 ? 14.847 -11.389 -27.707 1.00 86.56 114 TYR A O 1
ATOM 913 N N . ARG A 1 115 ? 13.931 -11.685 -29.742 1.00 83.06 115 ARG A N 1
ATOM 914 C CA . ARG A 1 115 ? 15.103 -12.303 -30.372 1.00 83.06 115 ARG A CA 1
ATOM 915 C C . ARG A 1 115 ? 15.937 -11.227 -31.075 1.00 83.06 115 ARG A C 1
ATOM 917 O O . ARG A 1 115 ? 15.388 -10.425 -31.820 1.00 83.06 115 ARG A O 1
ATOM 924 N N . GLY A 1 116 ? 17.256 -11.240 -30.882 1.00 86.56 116 GLY A N 1
ATOM 925 C CA . GLY A 1 116 ? 18.159 -10.227 -31.449 1.00 86.56 116 GLY A CA 1
ATOM 926 C C . GLY A 1 116 ? 18.271 -8.974 -30.574 1.00 86.56 116 GLY A C 1
ATOM 927 O O . GLY A 1 116 ? 18.129 -9.063 -29.351 1.00 86.56 116 GLY A O 1
ATOM 928 N N . VAL A 1 117 ? 18.579 -7.822 -31.174 1.00 89.81 117 VAL A N 1
ATOM 929 C CA . VAL A 1 117 ? 18.731 -6.543 -30.460 1.00 89.81 117 VAL A CA 1
ATOM 930 C C . VAL A 1 117 ? 17.449 -5.716 -30.614 1.00 89.81 117 VAL A C 1
ATOM 932 O O . VAL A 1 117 ? 17.221 -5.172 -31.693 1.00 89.81 117 VAL A O 1
ATOM 935 N N . PRO A 1 118 ? 16.577 -5.656 -29.589 1.00 90.56 118 PRO A N 1
ATOM 936 C CA . PRO A 1 118 ? 15.375 -4.835 -29.645 1.00 90.56 118 PRO A CA 1
ATOM 937 C C . PRO A 1 118 ? 15.733 -3.346 -29.655 1.00 90.56 118 PRO A C 1
ATOM 939 O O . PRO A 1 118 ? 16.620 -2.911 -28.924 1.00 90.56 118 PRO A O 1
ATOM 942 N N . ILE A 1 119 ? 15.015 -2.577 -30.473 1.00 89.25 119 ILE A N 1
ATOM 943 C CA . ILE A 1 119 ? 15.162 -1.124 -30.588 1.00 89.25 119 ILE A CA 1
ATOM 944 C C . ILE A 1 119 ? 13.838 -0.486 -30.150 1.00 89.25 119 ILE A C 1
ATOM 946 O O . ILE A 1 119 ? 12.790 -0.843 -30.699 1.00 89.25 119 ILE A O 1
ATOM 950 N N . PRO A 1 120 ? 13.841 0.441 -29.179 1.00 87.69 120 PRO A N 1
ATOM 951 C CA . PRO A 1 120 ? 12.631 1.146 -28.779 1.00 87.69 120 PRO A CA 1
ATOM 952 C C . PRO A 1 120 ? 12.174 2.097 -29.894 1.00 87.69 120 PRO A C 1
ATOM 954 O O . PRO A 1 120 ? 12.930 2.951 -30.355 1.00 87.69 120 PRO A O 1
ATOM 957 N N . TYR A 1 121 ? 10.905 2.001 -30.301 1.00 84.06 121 TYR A N 1
ATOM 958 C CA . TYR A 1 121 ? 10.333 2.891 -31.323 1.00 84.06 121 TYR A CA 1
ATOM 959 C C . TYR A 1 121 ? 10.419 4.376 -30.944 1.00 84.06 121 TYR A C 1
ATOM 961 O O . TYR A 1 121 ? 10.576 5.225 -31.817 1.00 84.06 121 TYR A O 1
ATOM 969 N N . ALA A 1 122 ? 10.356 4.688 -29.648 1.00 77.88 122 ALA A N 1
ATOM 970 C CA . ALA A 1 122 ? 10.505 6.050 -29.150 1.00 77.88 122 ALA A CA 1
ATOM 971 C C . ALA A 1 122 ? 11.900 6.642 -29.438 1.0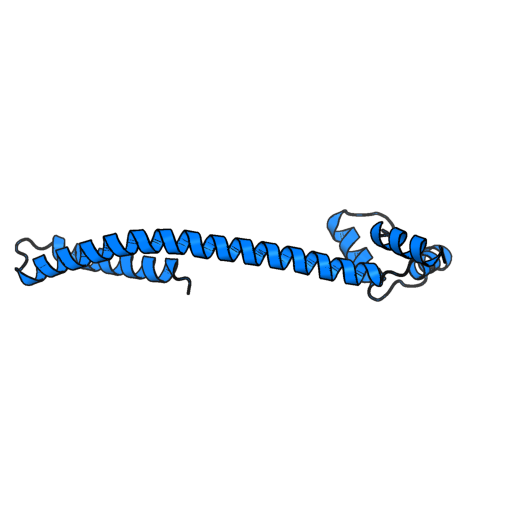0 77.88 122 ALA A C 1
ATOM 973 O O . ALA A 1 122 ? 11.977 7.816 -29.784 1.00 77.88 122 ALA A O 1
ATOM 974 N N . ALA A 1 123 ? 12.975 5.840 -29.417 1.00 71.00 123 ALA A N 1
ATOM 975 C CA . ALA A 1 123 ? 14.308 6.321 -29.800 1.00 71.00 123 ALA A CA 1
ATOM 976 C C . ALA A 1 123 ? 14.402 6.643 -31.301 1.00 71.00 123 ALA A C 1
ATOM 978 O O . ALA A 1 123 ? 14.998 7.644 -31.688 1.00 71.00 123 ALA A O 1
ATOM 979 N N . LEU A 1 124 ? 13.746 5.850 -32.160 1.00 66.00 124 LEU A N 1
ATOM 980 C CA . LEU A 1 124 ? 13.694 6.113 -33.607 1.00 66.00 124 LEU A CA 1
ATOM 981 C C . LEU A 1 124 ? 12.992 7.443 -33.931 1.00 66.00 124 LEU A C 1
ATOM 983 O O . LEU A 1 124 ? 13.387 8.148 -34.857 1.00 66.00 124 LEU A O 1
ATOM 987 N N . ALA A 1 125 ? 11.968 7.804 -33.153 1.00 60.59 125 ALA A N 1
ATOM 988 C CA . ALA A 1 125 ? 11.241 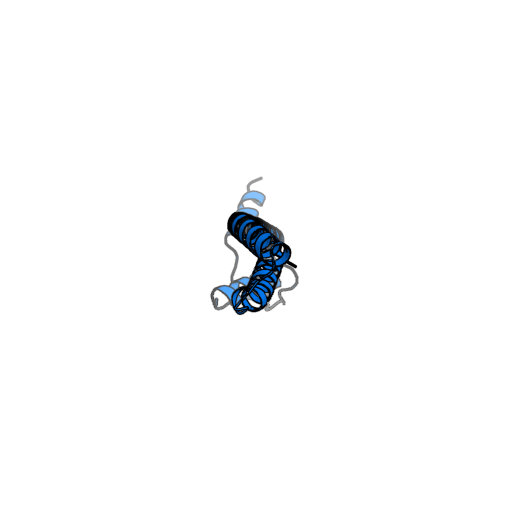9.060 -33.318 1.00 60.59 125 ALA A CA 1
ATOM 989 C C . ALA A 1 125 ? 12.054 10.300 -32.896 1.00 60.59 125 ALA A C 1
ATOM 991 O O . ALA A 1 125 ? 11.752 11.406 -33.350 1.00 60.59 125 ALA A O 1
ATOM 992 N N . LEU A 1 126 ? 13.066 10.136 -32.037 1.00 59.81 126 LEU A N 1
ATOM 993 C CA . LEU A 1 126 ? 13.962 11.216 -31.614 1.00 59.81 126 LEU A CA 1
ATOM 994 C C . LEU A 1 126 ? 15.035 11.498 -32.672 1.00 59.81 126 LEU A C 1
ATOM 996 O O . LEU A 1 126 ? 15.252 12.659 -33.017 1.00 59.81 126 LEU A O 1
ATOM 1000 N N . GLU A 1 127 ? 15.641 10.457 -33.253 1.00 55.78 127 GLU A N 1
ATOM 1001 C CA . GLU A 1 127 ? 16.650 10.635 -34.309 1.00 55.78 127 GLU A CA 1
ATOM 1002 C C . GLU A 1 127 ? 16.066 11.226 -35.602 1.00 55.78 127 GLU A C 1
ATOM 1004 O O . GLU A 1 127 ? 16.707 12.065 -36.233 1.00 55.78 127 GLU A O 1
ATOM 1009 N N . GLN A 1 128 ? 14.823 10.881 -35.965 1.00 56.31 128 GLN A N 1
ATOM 1010 C CA . GLN A 1 128 ? 14.149 11.495 -37.118 1.00 56.31 128 GLN A CA 1
ATOM 1011 C C . GLN A 1 128 ? 14.003 13.019 -36.976 1.00 56.31 128 GLN A C 1
ATOM 1013 O O . GLN A 1 128 ? 14.186 13.732 -37.955 1.00 56.31 128 GLN A O 1
ATOM 1018 N N . ARG A 1 129 ? 13.759 13.539 -35.764 1.00 51.31 129 ARG A N 1
ATOM 1019 C CA . ARG A 1 129 ? 13.685 14.995 -35.528 1.00 51.31 129 ARG A CA 1
ATOM 1020 C C . ARG A 1 129 ? 15.052 15.673 -35.539 1.00 51.31 129 ARG A C 1
ATOM 1022 O O . ARG A 1 129 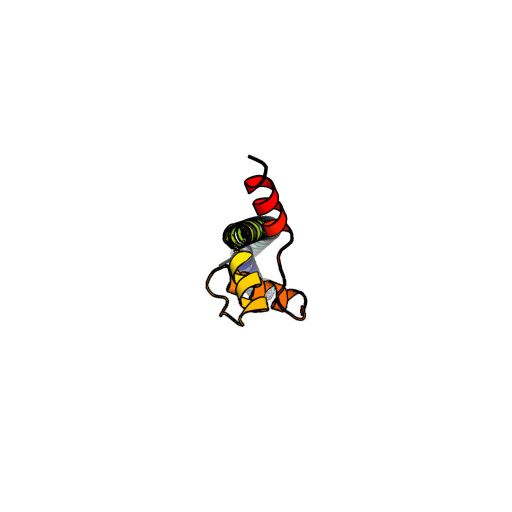? 15.138 16.836 -35.912 1.00 51.31 129 ARG A O 1
ATOM 1029 N N . ALA A 1 130 ? 16.107 14.971 -35.129 1.00 53.72 130 ALA A N 1
ATOM 1030 C CA . ALA A 1 130 ? 17.470 15.500 -35.160 1.00 53.72 130 ALA A CA 1
ATOM 1031 C C . ALA A 1 130 ? 18.041 15.587 -36.592 1.00 53.72 130 ALA A C 1
ATOM 1033 O O . ALA A 1 130 ? 18.937 16.386 -36.840 1.00 53.72 130 ALA A O 1
ATOM 1034 N N . GLY A 1 131 ? 17.518 14.785 -37.528 1.00 52.44 131 GLY A N 1
ATOM 1035 C CA . GLY A 1 131 ? 17.895 14.803 -38.947 1.00 52.44 131 GLY A CA 1
ATOM 1036 C C . GLY A 1 131 ? 17.085 15.758 -39.836 1.00 52.44 131 GLY A C 1
ATOM 1037 O O . GLY A 1 131 ? 17.401 15.876 -41.017 1.00 52.44 131 GLY A O 1
ATOM 1038 N N . GLU A 1 132 ? 16.052 16.422 -39.303 1.00 49.81 132 GLU A N 1
ATOM 1039 C CA . GLU A 1 132 ? 15.167 17.345 -40.041 1.00 49.81 132 GLU A CA 1
ATOM 1040 C C . GLU A 1 132 ? 15.554 18.839 -39.914 1.00 49.81 132 GLU A C 1
ATOM 1042 O O . GLU A 1 132 ? 14.774 19.706 -40.313 1.00 49.81 132 GLU A O 1
ATOM 1047 N N . THR A 1 133 ? 16.750 19.167 -39.401 1.00 43.69 133 THR A N 1
ATOM 1048 C CA . THR A 1 133 ? 17.297 20.545 -39.383 1.00 43.69 133 THR A CA 1
ATOM 1049 C C . THR A 1 133 ? 18.412 20.757 -40.391 1.00 43.69 133 THR A C 1
ATOM 1051 O O . THR A 1 133 ? 19.372 19.953 -40.356 1.00 43.69 133 THR A O 1
#